Protein AF-A0A7X1PFW1-F1 (afdb_monomer_lite)

pLDDT: mean 90.15, std 7.9, range [56.22, 97.44]

Foldseek 3Di:
DDDDAQLDADDLVVCVVVDDVVVSVVVVVVCVVCPPPDDDDDDDDCDDDDVNVVSSHPVHD

Sequence (61 aa):
MLQTVDVGERSLASYEGVAPEAILEELRQAAARLRGTRVLHVNATPYGGGVSELLCSTVRC

Secondary structure (DSSP, 8-state):
-PPP-------GGGGBTTB-HHHHHHHHHHHHTTTT-------S-SSSSHHHHHHHHHTT-

Structure (mmCIF, N/CA/C/O backbone):
data_AF-A0A7X1PFW1-F1
#
_entry.id   AF-A0A7X1PFW1-F1
#
loop_
_atom_site.group_PDB
_atom_site.id
_atom_site.type_symbol
_atom_site.label_atom_id
_atom_site.label_alt_id
_atom_site.label_comp_id
_atom_site.label_asym_id
_atom_site.label_entity_id
_atom_site.label_seq_id
_atom_site.pdbx_PDB_ins_code
_atom_site.Cartn_x
_atom_site.Cartn_y
_atom_site.Cartn_z
_atom_site.occupancy
_atom_site.B_iso_or_equiv
_atom_site.auth_seq_id
_atom_site.auth_comp_id
_atom_site.auth_asym_id
_atom_site.auth_atom_id
_atom_site.pdbx_PDB_model_num
ATOM 1 N N . MET A 1 1 ? -20.030 6.631 17.315 1.00 59.28 1 MET A N 1
ATOM 2 C CA . MET A 1 1 ? -20.061 6.482 15.844 1.00 59.28 1 MET A CA 1
ATOM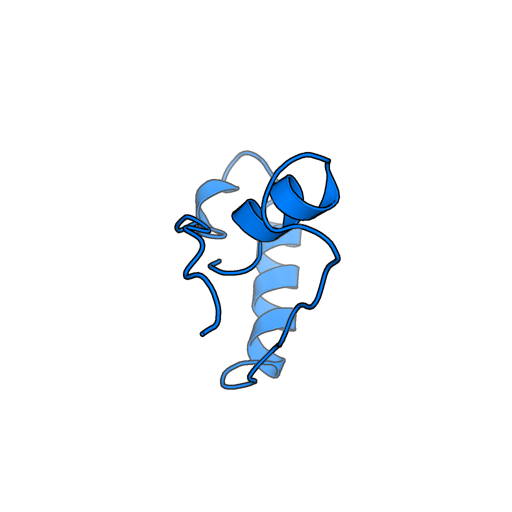 3 C C . MET A 1 1 ? -18.639 6.612 15.333 1.00 59.28 1 MET A C 1
ATOM 5 O O . MET A 1 1 ? -17.919 7.442 15.870 1.00 59.28 1 MET A O 1
ATOM 9 N N . LEU A 1 2 ? -18.220 5.778 14.381 1.00 79.69 2 LEU A N 1
ATOM 10 C CA . LEU A 1 2 ? -16.910 5.928 13.744 1.00 79.69 2 LEU A CA 1
ATOM 11 C C . LEU A 1 2 ? -17.015 6.995 12.653 1.00 79.69 2 LEU A C 1
ATOM 13 O O . LEU A 1 2 ? -17.992 7.014 11.906 1.00 79.69 2 LEU A O 1
ATOM 17 N N . GLN A 1 3 ? -16.036 7.891 12.597 1.00 83.69 3 GLN A N 1
ATOM 18 C CA . GLN A 1 3 ? -15.931 8.888 11.539 1.00 83.69 3 GLN A CA 1
ATOM 19 C C . GLN A 1 3 ? -15.602 8.194 10.213 1.00 83.69 3 GLN A C 1
ATOM 21 O O . GLN A 1 3 ? -14.663 7.400 10.149 1.00 83.69 3 GLN A O 1
ATOM 26 N N . THR A 1 4 ? -16.328 8.539 9.150 1.00 88.38 4 THR A N 1
ATOM 27 C CA . THR A 1 4 ? 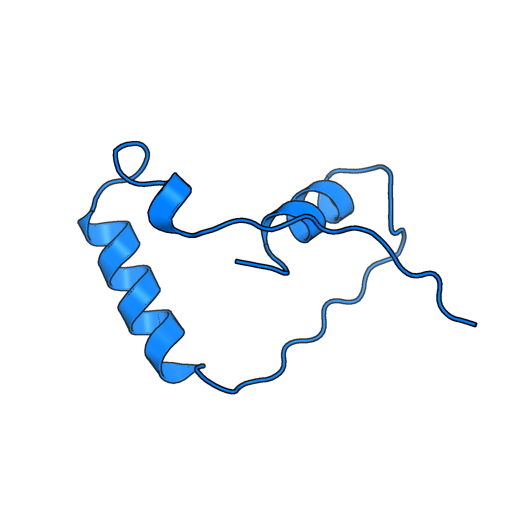-15.917 8.203 7.782 1.00 88.38 4 THR A CA 1
ATOM 28 C C . THR A 1 4 ? -14.778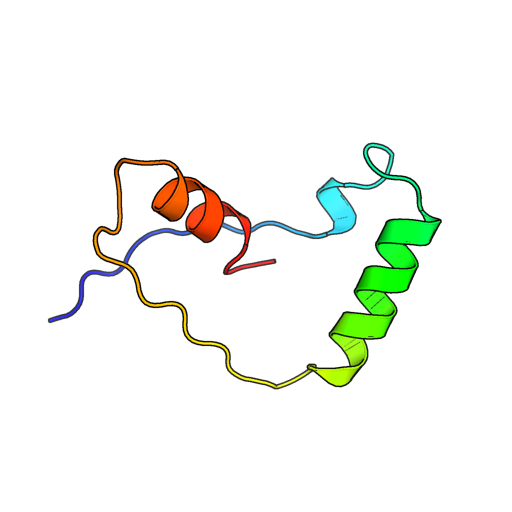 9.128 7.365 1.00 88.38 4 THR A C 1
ATOM 30 O O . THR A 1 4 ? -14.877 10.345 7.514 1.00 88.38 4 THR A O 1
ATOM 33 N N . VAL A 1 5 ? -13.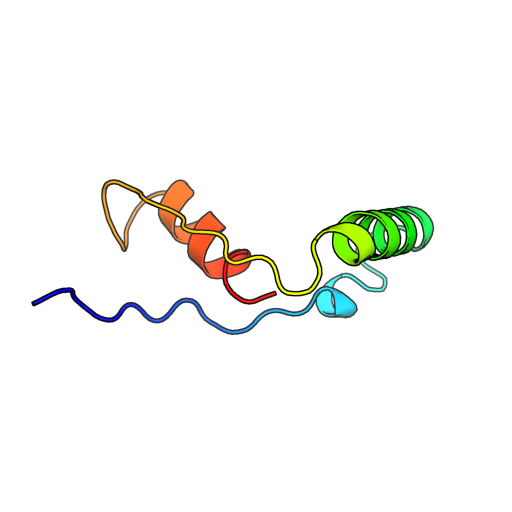694 8.547 6.859 1.00 87.75 5 VAL A N 1
ATOM 34 C CA . VAL A 1 5 ? -12.497 9.257 6.393 1.00 87.75 5 VAL A CA 1
ATOM 35 C C . VAL A 1 5 ? -12.387 9.016 4.896 1.00 87.75 5 VAL A C 1
ATOM 37 O O . VAL A 1 5 ? -12.458 7.866 4.464 1.00 87.75 5 VAL A O 1
ATOM 40 N N . ASP A 1 6 ? -12.240 10.082 4.113 1.00 87.56 6 ASP A N 1
ATOM 41 C CA . ASP A 1 6 ? -11.919 9.939 2.694 1.00 87.56 6 ASP A CA 1
ATOM 42 C C . ASP A 1 6 ? -10.457 9.499 2.549 1.00 87.56 6 ASP A C 1
ATOM 44 O O . ASP A 1 6 ? -9.552 10.151 3.074 1.00 87.56 6 ASP A O 1
ATOM 48 N N . VAL A 1 7 ? -10.254 8.367 1.879 1.00 85.62 7 VAL A N 1
ATOM 49 C CA . VAL A 1 7 ? -8.944 7.739 1.653 1.00 85.62 7 VAL A CA 1
ATOM 50 C C . VAL A 1 7 ? -8.562 7.727 0.172 1.00 85.62 7 VAL A C 1
ATOM 52 O O . VAL A 1 7 ? -7.617 7.041 -0.194 1.00 85.62 7 VAL A O 1
ATOM 55 N N . GLY A 1 8 ? -9.299 8.447 -0.682 1.00 83.81 8 GLY A N 1
ATOM 56 C CA . GLY A 1 8 ? -9.050 8.499 -2.121 1.00 83.81 8 GLY A CA 1
ATOM 57 C C . GLY A 1 8 ? -9.246 7.160 -2.842 1.00 83.81 8 GLY A C 1
ATOM 58 O O . GLY A 1 8 ? -9.557 6.130 -2.245 1.00 83.81 8 GLY A O 1
ATOM 59 N N . GLU A 1 9 ? -9.083 7.183 -4.163 1.00 85.12 9 GLU A N 1
ATOM 60 C CA . GLU A 1 9 ? -8.958 5.992 -5.010 1.00 85.12 9 GLU A CA 1
ATOM 61 C C . GLU A 1 9 ? -7.627 6.080 -5.741 1.00 85.12 9 GLU A C 1
ATOM 63 O O . GLU A 1 9 ? -7.302 7.105 -6.348 1.00 85.12 9 GLU A O 1
ATOM 68 N N . ARG A 1 10 ? -6.840 5.011 -5.664 1.00 88.06 10 ARG A N 1
ATOM 69 C CA . ARG A 1 10 ? -5.575 4.907 -6.384 1.00 88.06 10 ARG A CA 1
ATOM 70 C C . ARG A 1 10 ? -5.579 3.610 -7.172 1.00 88.06 10 ARG A C 1
ATOM 72 O O . ARG A 1 10 ? -6.383 2.729 -6.916 1.00 88.06 10 ARG A O 1
ATOM 79 N N . SER A 1 11 ? -4.740 3.518 -8.190 1.00 89.88 11 SER A N 1
ATOM 80 C CA . SER A 1 11 ? -4.608 2.294 -8.971 1.00 89.88 11 SER A CA 1
ATOM 81 C C . SER A 1 11 ? -3.140 1.978 -9.143 1.00 89.88 11 SER A C 1
ATOM 83 O O . SER A 1 11 ? -2.321 2.882 -9.328 1.00 89.88 11 SER A O 1
ATOM 85 N N . LEU A 1 12 ? -2.807 0.689 -9.159 1.00 91.75 12 LEU A N 1
ATOM 86 C CA . LEU A 1 12 ? -1.466 0.245 -9.523 1.00 91.75 12 LEU A CA 1
ATOM 87 C C . LEU A 1 12 ? -1.059 0.737 -10.925 1.00 91.75 12 LEU A C 1
ATOM 89 O O . LEU A 1 12 ? 0.114 1.020 -11.147 1.00 91.75 12 LEU A O 1
ATOM 93 N N . ALA A 1 13 ? -2.023 0.921 -11.836 1.00 92.38 13 ALA A N 1
ATOM 94 C CA . ALA A 1 13 ? -1.779 1.457 -13.176 1.00 92.38 13 ALA A CA 1
ATOM 95 C C . ALA A 1 13 ? -1.182 2.877 -13.155 1.00 92.38 13 ALA A C 1
ATOM 97 O O . ALA A 1 13 ? -0.458 3.260 -14.067 1.00 92.38 13 ALA A O 1
ATOM 98 N N . SER A 1 14 ? -1.405 3.658 -12.088 1.00 93.12 14 SER A N 1
ATOM 99 C CA . SER A 1 14 ? -0.789 4.984 -11.930 1.00 93.12 14 SER A CA 1
ATOM 100 C C . SER A 1 14 ? 0.739 4.943 -11.793 1.00 93.12 14 SER A C 1
ATOM 102 O O . SER A 1 14 ? 1.373 5.994 -11.832 1.00 93.12 14 SER A O 1
ATOM 104 N N . TYR A 1 15 ? 1.327 3.757 -11.610 1.00 93.94 15 TYR A N 1
ATOM 105 C CA . TYR A 1 15 ? 2.771 3.558 -11.517 1.00 93.94 15 TYR A CA 1
ATOM 106 C C . TYR A 1 15 ? 3.402 3.043 -12.821 1.00 93.94 15 TYR A C 1
ATOM 108 O O . TYR A 1 15 ? 4.623 2.880 -12.873 1.00 93.94 15 TYR A O 1
ATOM 116 N N . GLU A 1 16 ? 2.616 2.820 -13.879 1.00 95.31 16 GLU A N 1
ATOM 117 C CA . GLU A 1 16 ? 3.135 2.460 -15.203 1.00 95.31 16 GLU A CA 1
ATOM 118 C C . GLU A 1 16 ? 4.049 3.574 -15.738 1.00 95.31 16 GLU A C 1
ATOM 120 O O . GLU A 1 16 ? 3.720 4.759 -15.688 1.00 95.31 16 GLU A O 1
ATOM 125 N N . GLY A 1 17 ? 5.252 3.208 -16.188 1.00 95.38 17 GLY A N 1
ATOM 126 C CA . GLY A 1 17 ? 6.280 4.164 -16.623 1.00 95.38 17 GLY A CA 1
ATOM 127 C C . GLY A 1 17 ? 7.006 4.910 -15.492 1.00 95.38 17 GLY A C 1
ATOM 128 O O . GLY A 1 17 ? 8.026 5.545 -15.755 1.00 95.38 17 GLY A O 1
ATOM 129 N N . VAL A 1 18 ? 6.538 4.807 -14.242 1.00 96.88 18 VAL A N 1
ATOM 130 C CA . VAL A 1 18 ? 7.240 5.308 -13.044 1.00 96.88 18 VAL A CA 1
ATOM 131 C C . VAL A 1 18 ? 8.098 4.206 -12.429 1.00 96.88 18 VAL A C 1
ATOM 133 O O . VAL A 1 18 ? 9.257 4.434 -12.084 1.00 96.88 18 VAL A O 1
ATOM 136 N N . ALA A 1 19 ? 7.532 3.006 -12.297 1.00 96.38 19 ALA A N 1
ATOM 137 C CA . ALA A 1 19 ? 8.226 1.819 -11.819 1.00 96.38 19 ALA A CA 1
ATOM 138 C C . ALA A 1 19 ? 8.536 0.858 -12.983 1.00 96.38 19 ALA A C 1
ATOM 140 O O . ALA A 1 19 ? 7.800 0.831 -13.972 1.00 96.38 19 ALA A O 1
ATOM 141 N N . PRO A 1 20 ? 9.601 0.040 -12.880 1.00 97.44 20 PRO A N 1
ATOM 142 C CA . PRO A 1 20 ? 9.862 -1.031 -13.836 1.00 97.44 20 PRO A CA 1
ATOM 143 C C . PRO A 1 20 ? 8.685 -2.008 -13.937 1.00 97.44 20 PRO A C 1
ATOM 145 O O . PRO A 1 20 ? 8.185 -2.477 -12.914 1.00 97.44 20 PRO A O 1
ATOM 148 N N . GLU A 1 21 ? 8.308 -2.387 -15.161 1.00 96.75 21 GLU A N 1
ATOM 149 C CA . GLU A 1 21 ? 7.160 -3.278 -15.400 1.00 96.75 21 GLU A CA 1
ATOM 150 C C . GLU A 1 21 ? 7.290 -4.620 -14.669 1.00 96.75 21 GLU A C 1
ATOM 152 O O . GLU A 1 21 ? 6.313 -5.129 -14.130 1.00 96.75 21 GLU A O 1
ATOM 157 N N . ALA A 1 22 ? 8.509 -5.162 -14.571 1.00 97.19 22 ALA A N 1
ATOM 158 C CA . ALA A 1 22 ? 8.765 -6.408 -13.849 1.00 97.19 22 ALA A CA 1
ATOM 159 C C . ALA A 1 22 ? 8.303 -6.346 -12.379 1.00 97.19 22 ALA A C 1
ATOM 161 O O . ALA A 1 22 ? 7.711 -7.299 -11.884 1.00 97.19 22 ALA A O 1
ATOM 162 N N . ILE A 1 23 ? 8.496 -5.205 -11.704 1.00 97.25 23 ILE A N 1
ATOM 163 C CA . ILE A 1 23 ? 8.069 -5.016 -10.309 1.00 97.25 23 ILE A CA 1
ATOM 164 C C . ILE A 1 23 ? 6.541 -4.945 -10.218 1.00 97.25 23 ILE A C 1
ATOM 166 O O . ILE A 1 23 ? 5.946 -5.515 -9.303 1.00 97.25 23 ILE A O 1
ATOM 170 N N . LEU A 1 24 ? 5.894 -4.256 -11.163 1.00 96.44 24 LEU A N 1
ATOM 171 C CA . LEU A 1 24 ? 4.432 -4.165 -11.203 1.00 96.44 24 LEU A CA 1
ATOM 172 C C . LEU A 1 24 ? 3.805 -5.541 -11.441 1.00 96.44 24 LEU A C 1
ATOM 174 O O . LEU A 1 24 ? 2.824 -5.894 -10.787 1.00 96.44 24 LEU A O 1
ATOM 178 N N . GLU A 1 25 ? 4.397 -6.342 -12.321 1.00 96.94 25 GLU A N 1
ATOM 179 C CA . GLU A 1 25 ? 3.937 -7.694 -12.618 1.00 96.94 25 GLU A CA 1
ATOM 180 C C . GLU A 1 25 ? 4.116 -8.650 -11.430 1.00 96.94 25 GLU A C 1
ATOM 182 O O . GLU A 1 25 ? 3.172 -9.346 -11.049 1.00 96.94 25 GLU A O 1
ATOM 187 N N . GLU A 1 26 ? 5.272 -8.625 -10.762 1.00 97.19 26 GLU A N 1
ATOM 188 C CA . GLU A 1 26 ? 5.486 -9.379 -9.520 1.00 97.19 26 GLU A CA 1
ATOM 189 C C . GLU A 1 26 ? 4.452 -9.011 -8.444 1.00 97.19 26 GLU A C 1
ATOM 191 O O . GLU A 1 26 ? 3.893 -9.887 -7.773 1.00 97.19 26 GLU A O 1
ATOM 196 N N . LEU A 1 27 ? 4.131 -7.720 -8.312 1.00 95.69 27 LEU A N 1
ATOM 197 C CA . LEU A 1 27 ? 3.131 -7.250 -7.359 1.00 95.69 27 LEU A CA 1
ATOM 198 C C . LEU A 1 27 ? 1.723 -7.754 -7.711 1.00 95.69 27 LEU A C 1
ATOM 200 O O . LEU A 1 27 ? 1.001 -8.212 -6.820 1.00 95.69 27 LEU A O 1
ATOM 204 N N . ARG A 1 28 ? 1.341 -7.750 -8.997 1.00 95.19 28 ARG A N 1
ATOM 205 C CA . ARG A 1 28 ? 0.066 -8.326 -9.469 1.00 95.19 28 ARG A CA 1
ATOM 206 C C . ARG A 1 28 ? -0.022 -9.823 -9.159 1.00 95.19 28 ARG A C 1
ATOM 208 O O . ARG A 1 28 ? -1.062 -10.294 -8.688 1.00 95.19 28 ARG A O 1
ATOM 215 N N . GLN A 1 29 ? 1.063 -10.570 -9.358 1.00 97.00 29 GLN A N 1
ATOM 216 C CA . GLN A 1 29 ? 1.126 -12.004 -9.059 1.00 97.00 29 GLN A CA 1
ATOM 217 C C . GLN A 1 29 ? 1.023 -12.295 -7.557 1.00 97.00 29 GLN A C 1
ATOM 219 O O . GLN A 1 29 ? 0.303 -13.211 -7.149 1.00 97.00 29 GLN A O 1
ATOM 224 N N . ALA A 1 30 ? 1.678 -11.496 -6.713 1.00 95.81 30 ALA A N 1
ATOM 225 C CA . ALA A 1 30 ? 1.549 -11.611 -5.263 1.00 95.81 30 ALA A CA 1
ATOM 226 C C . ALA A 1 30 ? 0.114 -11.300 -4.798 1.00 95.81 30 ALA A C 1
ATOM 228 O O . ALA A 1 30 ? -0.480 -12.077 -4.043 1.00 95.81 30 ALA A O 1
ATOM 229 N N . ALA A 1 31 ? -0.479 -10.214 -5.307 1.00 94.38 31 ALA A N 1
ATOM 230 C CA . ALA A 1 31 ? -1.842 -9.795 -4.981 1.00 94.38 31 ALA A CA 1
ATOM 231 C C . ALA A 1 31 ? -2.902 -10.818 -5.425 1.00 94.38 31 ALA A C 1
ATOM 233 O O . ALA A 1 31 ? -3.919 -10.992 -4.750 1.00 94.38 31 ALA A O 1
ATOM 234 N N . ALA A 1 32 ? -2.654 -11.562 -6.510 1.00 95.94 32 ALA A N 1
ATOM 235 C CA . ALA A 1 32 ? -3.548 -12.606 -7.008 1.00 95.94 32 ALA A CA 1
ATOM 236 C C . ALA A 1 32 ? -3.920 -13.649 -5.939 1.00 95.94 32 ALA A C 1
ATOM 238 O O . ALA A 1 3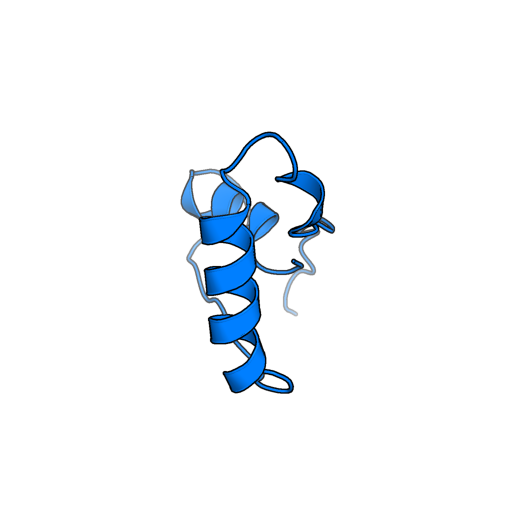2 ? -5.053 -14.138 -5.920 1.00 95.94 32 ALA A O 1
ATOM 239 N N . ARG A 1 33 ? -2.987 -13.959 -5.031 1.00 95.19 33 ARG A N 1
ATOM 240 C CA . ARG A 1 33 ? -3.172 -14.924 -3.933 1.00 95.19 33 ARG A CA 1
ATOM 241 C C . ARG A 1 33 ? -4.051 -14.389 -2.804 1.00 95.19 33 ARG A C 1
ATOM 243 O O . ARG A 1 33 ? -4.565 -15.176 -2.018 1.00 95.19 33 ARG A O 1
ATOM 250 N N . LEU A 1 34 ? -4.211 -13.071 -2.724 1.00 94.56 34 LEU A N 1
ATOM 251 C CA . LEU A 1 34 ? -4.968 -12.378 -1.683 1.00 94.56 34 LEU A CA 1
ATOM 252 C C . LEU A 1 34 ? -6.351 -11.921 -2.165 1.00 94.56 34 LEU A C 1
ATOM 254 O O . LEU A 1 34 ? -7.103 -11.336 -1.385 1.00 94.56 34 LEU A O 1
ATOM 258 N N . ARG A 1 35 ? -6.721 -12.193 -3.424 1.00 93.81 35 ARG A N 1
ATOM 259 C CA . ARG A 1 35 ? -8.021 -11.795 -3.986 1.00 93.81 35 ARG A CA 1
ATOM 260 C C . ARG A 1 35 ? -9.183 -12.284 -3.119 1.00 93.81 35 ARG A C 1
ATOM 262 O O . ARG A 1 35 ? -9.270 -13.461 -2.789 1.00 93.81 35 ARG A O 1
ATOM 269 N N . GLY A 1 36 ? -10.079 -11.358 -2.775 1.00 94.25 36 GLY A N 1
ATOM 270 C CA . GLY A 1 36 ? -11.237 -11.609 -1.910 1.00 94.25 36 GLY A CA 1
ATOM 271 C C . GLY A 1 36 ? -10.948 -11.528 -0.405 1.00 94.25 36 GLY A C 1
ATOM 272 O O . GLY A 1 36 ? -11.879 -11.609 0.395 1.00 94.25 36 GLY A O 1
ATOM 273 N N . THR A 1 37 ? -9.689 -11.333 -0.002 1.00 95.88 37 THR A N 1
ATOM 274 C CA . THR A 1 37 ? -9.321 -11.156 1.410 1.00 95.88 37 THR A CA 1
ATOM 275 C C . THR A 1 37 ? -9.743 -9.775 1.905 1.00 95.88 37 THR A C 1
ATOM 277 O O . THR A 1 37 ? -9.641 -8.782 1.188 1.00 95.88 37 THR A O 1
ATOM 280 N N . ARG A 1 38 ? -10.197 -9.701 3.160 1.00 94.75 38 ARG A N 1
ATOM 281 C CA . ARG A 1 38 ? -10.520 -8.442 3.841 1.00 94.75 38 ARG A CA 1
ATOM 282 C C . ARG A 1 38 ? -9.356 -8.052 4.744 1.00 94.75 38 ARG A C 1
ATOM 284 O O . ARG A 1 38 ? -9.033 -8.792 5.668 1.00 94.75 38 ARG A O 1
ATOM 291 N N . VAL A 1 39 ? -8.752 -6.898 4.484 1.00 92.56 39 VAL A N 1
ATOM 292 C CA . VAL A 1 39 ? -7.630 -6.358 5.263 1.00 92.56 39 VAL A CA 1
ATOM 293 C C . VAL A 1 39 ? -8.115 -5.147 6.059 1.00 92.56 39 VAL A C 1
ATOM 295 O O . VAL A 1 39 ? -8.786 -4.276 5.511 1.00 92.56 39 VAL A O 1
ATOM 298 N N . LEU A 1 40 ? -7.804 -5.104 7.358 1.00 93.00 40 LEU A N 1
ATOM 299 C CA . LEU A 1 40 ? -8.135 -3.990 8.250 1.00 93.00 40 LEU A CA 1
ATOM 300 C C . LEU A 1 40 ? -6.851 -3.286 8.691 1.00 93.00 40 LEU A C 1
ATOM 302 O O . LEU A 1 40 ? -5.979 -3.909 9.292 1.00 93.00 40 LEU A O 1
ATOM 306 N N . HIS A 1 41 ? -6.777 -1.979 8.446 1.00 91.56 41 HIS A N 1
ATOM 307 C CA . HIS A 1 41 ? -5.723 -1.112 8.963 1.00 91.56 41 HIS A CA 1
ATOM 308 C C . HIS A 1 41 ? -6.253 -0.327 10.167 1.00 91.56 41 HIS A C 1
ATOM 310 O O . HIS A 1 41 ? -7.330 0.261 10.098 1.00 91.56 41 HIS A O 1
ATOM 316 N N . VAL A 1 42 ? -5.497 -0.316 11.266 1.00 91.56 42 VAL A N 1
ATOM 317 C CA . VAL A 1 42 ? -5.819 0.441 12.485 1.00 91.56 42 VAL A CA 1
ATOM 318 C C . VAL A 1 42 ? -4.644 1.356 12.802 1.00 91.56 42 VAL A C 1
ATOM 320 O O . VAL A 1 42 ? -3.502 0.902 12.843 1.00 91.56 42 VAL A O 1
ATOM 323 N N . ASN A 1 43 ? -4.914 2.640 13.021 1.00 90.81 43 ASN A N 1
ATOM 324 C CA . ASN A 1 43 ? -3.909 3.632 13.387 1.00 90.81 43 ASN A CA 1
ATOM 325 C C . ASN A 1 43 ? -4.449 4.603 14.457 1.00 90.81 43 ASN A C 1
ATOM 327 O O . ASN A 1 43 ? -5.586 4.478 14.907 1.00 90.81 43 ASN A O 1
ATOM 331 N N . ALA A 1 44 ? -3.609 5.544 14.900 1.00 91.69 44 ALA A N 1
ATOM 332 C CA . ALA A 1 44 ? -3.933 6.451 16.005 1.00 91.69 44 ALA A CA 1
ATOM 333 C C . ALA A 1 44 ? -4.710 7.713 15.586 1.00 91.69 44 ALA A C 1
ATOM 335 O O . ALA A 1 44 ? -5.406 8.299 16.410 1.00 91.69 44 ALA A O 1
ATOM 336 N N . THR A 1 45 ? -4.577 8.159 14.333 1.00 89.38 45 THR A N 1
ATOM 337 C CA . THR A 1 45 ? -5.210 9.391 13.843 1.00 89.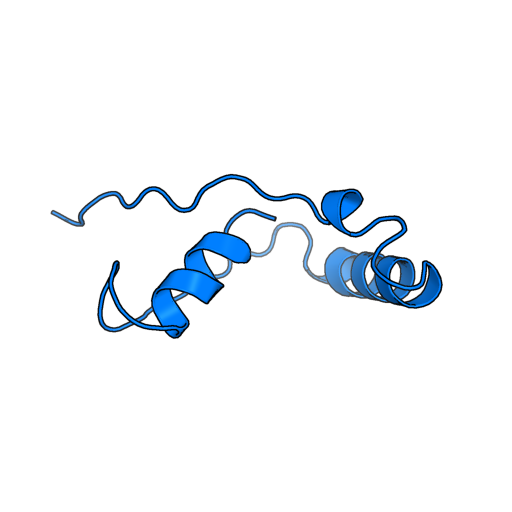38 45 THR A CA 1
ATOM 338 C C . THR A 1 45 ? -5.567 9.275 12.361 1.00 89.38 45 THR A C 1
ATOM 340 O O . THR A 1 45 ? -4.747 8.792 11.587 1.00 89.38 45 THR A O 1
ATOM 343 N N . PRO A 1 46 ? -6.747 9.733 11.915 1.00 85.50 46 PRO A N 1
ATOM 344 C CA . PRO A 1 46 ? -7.111 9.700 10.499 1.00 85.50 46 PRO A CA 1
ATOM 345 C C . PRO A 1 46 ? -6.369 10.745 9.653 1.00 85.50 46 PRO A C 1
ATOM 347 O O . PRO A 1 46 ? -6.240 10.566 8.448 1.00 85.50 46 PRO A O 1
ATOM 350 N N . TYR A 1 47 ? -5.857 11.816 10.271 1.00 84.44 47 TYR A N 1
ATOM 351 C CA . TYR A 1 47 ? -5.170 12.914 9.586 1.00 84.44 47 TYR A CA 1
ATOM 352 C C . TYR A 1 47 ? -3.958 13.399 10.378 1.00 84.44 47 TYR A C 1
ATOM 354 O O . TYR A 1 47 ? -3.922 13.302 11.605 1.00 84.44 47 TYR A O 1
ATOM 362 N N . GLY A 1 48 ? -2.989 13.968 9.662 1.00 82.19 48 GLY A N 1
ATOM 363 C CA . GLY A 1 48 ? -1.759 14.495 10.242 1.00 82.19 48 GLY A CA 1
ATOM 364 C C . GLY A 1 48 ? -0.729 13.399 10.514 1.00 82.19 48 GLY A C 1
ATOM 365 O O . GLY A 1 48 ? -0.950 12.501 11.324 1.00 82.19 48 GLY A O 1
ATOM 366 N N . GLY A 1 49 ? 0.416 13.504 9.841 1.00 88.31 49 GLY A N 1
ATOM 367 C CA . GLY A 1 49 ? 1.541 12.583 9.969 1.00 88.31 49 GLY A CA 1
ATOM 368 C C . GLY A 1 49 ? 1.616 11.544 8.848 1.00 88.31 49 GLY A C 1
ATOM 369 O O . GLY A 1 49 ? 0.615 11.174 8.233 1.00 88.31 49 GLY A O 1
ATOM 370 N N . GLY A 1 50 ? 2.824 11.017 8.635 1.00 90.44 50 GLY A N 1
ATOM 371 C CA . GLY A 1 50 ? 3.133 10.188 7.466 1.00 90.44 50 GLY A CA 1
ATOM 372 C C . GLY A 1 50 ? 2.371 8.862 7.386 1.00 90.44 50 GLY A C 1
ATOM 373 O O . GLY A 1 50 ? 2.103 8.382 6.290 1.00 90.44 50 GLY A O 1
ATOM 374 N N . VAL A 1 51 ? 1.963 8.268 8.515 1.00 93.06 51 VAL A N 1
ATOM 375 C CA . VAL A 1 51 ? 1.179 7.016 8.495 1.00 93.06 51 VAL A CA 1
ATOM 376 C C . VAL A 1 51 ? -0.197 7.246 7.873 1.00 93.06 51 VAL A C 1
ATOM 378 O O . VAL A 1 51 ? -0.642 6.448 7.052 1.00 93.06 51 VAL A O 1
ATOM 381 N N . SER A 1 52 ? -0.863 8.341 8.231 1.00 91.44 52 SER A N 1
ATOM 382 C CA . SER A 1 52 ? -2.187 8.673 7.701 1.00 91.44 52 SER A CA 1
ATOM 383 C C . SER A 1 52 ? -2.123 8.980 6.205 1.00 91.44 52 SER A C 1
ATOM 385 O O . SER A 1 52 ? -2.973 8.524 5.444 1.00 91.44 52 SER A O 1
ATOM 387 N N . GLU A 1 53 ? -1.064 9.664 5.764 1.00 90.62 53 GLU A N 1
ATOM 388 C CA . GLU A 1 53 ? -0.799 9.937 4.345 1.00 90.62 53 GLU A CA 1
ATOM 389 C C . GLU A 1 53 ? -0.546 8.649 3.538 1.00 90.62 53 GLU A C 1
ATOM 391 O O . GLU A 1 53 ? -1.066 8.488 2.429 1.00 90.62 53 GLU A O 1
ATOM 396 N N . LEU A 1 54 ? 0.190 7.689 4.110 1.00 91.25 54 LEU A N 1
ATOM 397 C CA . LEU A 1 54 ? 0.427 6.381 3.491 1.00 91.25 54 LEU A CA 1
ATOM 398 C C . LEU A 1 54 ? -0.857 5.555 3.370 1.00 91.25 54 LEU A C 1
ATOM 400 O O . LEU A 1 54 ? -1.105 4.945 2.327 1.00 91.25 54 LEU A O 1
ATOM 404 N N . LEU A 1 55 ? -1.696 5.537 4.407 1.00 90.94 55 LEU A N 1
ATOM 405 C CA . LEU A 1 55 ? -2.959 4.796 4.376 1.00 90.94 55 LEU A CA 1
ATOM 406 C C . LEU A 1 55 ? -3.938 5.392 3.357 1.00 90.94 55 LEU A C 1
ATOM 408 O O . LEU A 1 55 ? -4.566 4.639 2.615 1.00 90.94 55 LEU A O 1
ATOM 412 N N . CYS A 1 56 ? -3.967 6.720 3.223 1.00 89.12 56 CYS A N 1
ATOM 413 C CA . CYS A 1 56 ? -4.710 7.426 2.173 1.00 89.12 56 CYS A CA 1
ATOM 414 C C . CYS A 1 56 ? -4.210 7.096 0.747 1.00 89.12 56 CYS A C 1
ATOM 416 O O . CYS A 1 56 ? -4.868 7.380 -0.241 1.00 89.12 56 CYS A O 1
ATOM 418 N N . SER A 1 57 ? -3.036 6.478 0.606 1.00 88.06 57 SER A N 1
ATOM 419 C CA . SER A 1 57 ? -2.510 6.060 -0.698 1.00 88.06 57 SER A CA 1
ATOM 420 C C . SER A 1 57 ? -2.671 4.568 -0.989 1.00 88.06 57 SER A C 1
ATOM 422 O O . SER A 1 57 ? -2.575 4.180 -2.150 1.00 88.06 57 SER A O 1
ATOM 424 N N . THR A 1 58 ? -2.853 3.729 0.036 1.00 88.88 58 THR A N 1
ATOM 425 C CA . THR A 1 58 ? -2.704 2.263 -0.074 1.00 88.88 58 THR A CA 1
ATOM 426 C C . THR A 1 58 ? -3.978 1.473 0.209 1.00 88.88 58 THR A C 1
ATOM 428 O O . THR A 1 58 ? -4.108 0.355 -0.279 1.00 88.88 58 THR A O 1
ATOM 431 N N . VAL A 1 59 ? -4.933 2.025 0.962 1.00 83.19 59 VAL A N 1
ATOM 432 C CA . VAL A 1 59 ? -6.131 1.285 1.402 1.00 83.19 59 VAL A CA 1
ATOM 433 C C . VAL A 1 59 ? -7.125 1.018 0.260 1.00 83.19 59 VAL A C 1
ATOM 435 O O . VAL A 1 59 ? -7.927 0.090 0.358 1.00 83.19 59 VAL A O 1
ATOM 438 N N . ARG A 1 60 ? -7.077 1.794 -0.830 1.00 69.56 60 ARG A N 1
ATOM 439 C CA . ARG A 1 60 ? -8.046 1.723 -1.938 1.00 69.56 60 ARG A CA 1
ATOM 440 C C . ARG A 1 60 ? -7.370 1.659 -3.317 1.00 69.56 60 ARG A C 1
ATOM 442 O O . ARG A 1 60 ? -7.755 2.400 -4.219 1.00 69.56 60 ARG A O 1
ATOM 449 N N . CYS A 1 61 ? -6.335 0.816 -3.413 1.00 56.22 61 CYS A N 1
ATOM 450 C CA . CYS A 1 61 ? -5.622 0.462 -4.650 1.00 56.22 61 CYS A CA 1
ATOM 451 C C . CYS A 1 61 ? -6.266 -0.714 -5.397 1.00 56.22 61 CYS A C 1
ATOM 453 O O . CYS A 1 61 ? -6.851 -1.587 -4.713 1.00 56.22 61 CYS A O 1
#

Radius of gyration: 13.85 Å; chains: 1; bounding box: 30×29×33 Å